Protein AF-A0A3N5HUT0-F1 (afdb_monomer)

Foldseek 3Di:
DDDDDDDDDDDDDDDDDDDDDDDDDDDDDPDPVPDDPCPQFPDKDFDDPVLLVLLVVQLPDPPHDPLCDPVNNVLSVVPNPDRIDRSVSSVVSQVSSCSRVVDGDDD

Secondary structure (DSSP, 8-state):
---------------------------------------TTT-EEPPPHHHHHHHHHHHH-SSPPSSS-HHHHHHHHHHHT-S-EEHHHHHHHHHHHHHHHSS----

Sequence (107 aa):
MAIIVNATSAISGLCAEETPPVLMQLAQLNQSPRKNPFLEGGQMVRPSPREREAVHQMLALKPRPKTLKEADMKFLQGLRDKASWFVLDQRMVHEIWAEVNGMEWRD

Solvent-accessible surface area (backbone atoms only — not comparable to full-atom values): 7414 Å² total; per-residue (Å²): 135,82,91,89,86,88,80,91,83,87,82,91,82,90,83,91,83,91,80,88,87,90,79,95,72,94,80,77,82,87,66,73,81,75,79,75,88,70,68,56,86,74,46,72,41,68,71,50,73,65,57,51,48,49,46,53,51,66,74,62,49,77,81,68,57,87,75,63,42,73,68,55,52,54,50,45,60,69,49,69,83,50,80,57,38,43,50,57,55,53,52,50,52,42,52,52,48,18,64,68,68,75,44,80,74,74,135

Mean predicted aligned error: 16.32 Å

Structure (mmCIF, N/CA/C/O backbone):
data_AF-A0A3N5HUT0-F1
#
_entry.id   AF-A0A3N5HUT0-F1
#
loop_
_atom_site.group_PDB
_atom_site.id
_atom_site.type_symbol
_atom_site.label_atom_id
_atom_site.label_alt_id
_atom_site.label_comp_id
_atom_site.label_asym_id
_atom_site.label_entity_id
_atom_site.label_seq_id
_atom_site.pdbx_PDB_ins_code
_atom_site.Cartn_x
_atom_site.Cartn_y
_atom_site.Cartn_z
_atom_site.occupancy
_atom_site.B_iso_or_equiv
_atom_site.auth_seq_id
_atom_site.auth_comp_id
_atom_site.auth_asym_id
_atom_site.auth_atom_id
_atom_site.pdbx_PDB_model_num
ATOM 1 N N . MET A 1 1 ? 93.859 6.017 18.816 1.00 34.03 1 MET A N 1
ATOM 2 C CA . MET A 1 1 ?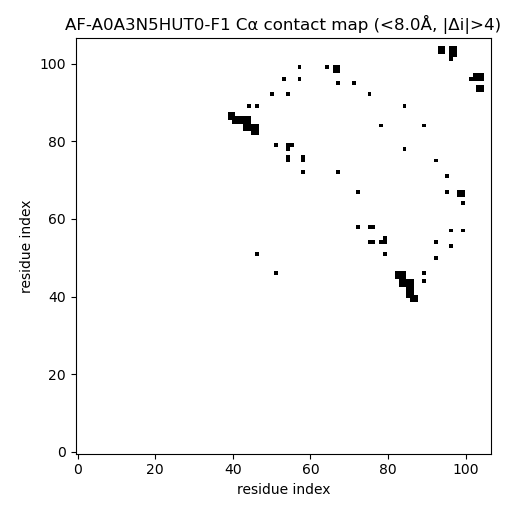 93.287 7.363 19.014 1.00 34.03 1 MET A CA 1
ATOM 3 C C . MET A 1 1 ? 91.890 7.218 19.597 1.00 34.03 1 MET A C 1
ATOM 5 O O . MET A 1 1 ? 91.152 6.385 19.102 1.00 34.03 1 MET A O 1
ATOM 9 N N . ALA A 1 2 ? 91.623 8.021 20.632 1.00 35.56 2 ALA A N 1
ATOM 10 C CA . ALA A 1 2 ? 90.348 8.521 21.166 1.00 35.56 2 ALA A CA 1
ATOM 11 C C . ALA A 1 2 ? 89.194 7.553 21.569 1.00 35.56 2 ALA A C 1
ATOM 13 O O . ALA A 1 2 ? 88.583 6.961 20.693 1.00 35.56 2 ALA A O 1
ATOM 14 N N . ILE A 1 3 ? 88.993 7.312 22.889 1.00 49.34 3 ILE A N 1
ATOM 15 C CA . ILE A 1 3 ? 87.901 7.760 23.835 1.00 49.34 3 ILE A CA 1
ATOM 16 C C . ILE A 1 3 ? 86.520 7.123 23.484 1.00 49.34 3 ILE A C 1
ATOM 18 O O . ILE A 1 3 ? 86.133 7.141 22.330 1.00 49.34 3 ILE A O 1
ATOM 22 N N . ILE A 1 4 ? 85.707 6.514 24.364 1.00 50.09 4 ILE A N 1
ATOM 23 C CA . ILE A 1 4 ? 85.050 7.052 25.572 1.00 50.09 4 ILE A CA 1
ATOM 24 C C . ILE A 1 4 ? 84.557 5.923 26.501 1.00 50.09 4 ILE A C 1
ATOM 26 O O . ILE A 1 4 ? 84.240 4.818 26.074 1.00 50.09 4 ILE A O 1
ATOM 30 N N . VAL A 1 5 ? 84.553 6.264 27.790 1.00 49.12 5 VAL A N 1
ATOM 31 C CA . VAL A 1 5 ? 84.312 5.483 29.010 1.00 49.12 5 VAL A CA 1
ATOM 32 C C . VAL A 1 5 ? 82.845 5.612 29.466 1.00 49.12 5 VAL A C 1
ATOM 34 O O . VAL A 1 5 ? 82.191 6.595 29.127 1.00 49.12 5 VAL A O 1
ATOM 37 N N . ASN A 1 6 ? 82.429 4.697 30.353 1.00 40.41 6 ASN A N 1
ATOM 38 C CA . ASN A 1 6 ? 81.294 4.744 31.301 1.00 40.41 6 ASN A CA 1
ATOM 39 C C . ASN A 1 6 ? 79.994 4.067 30.841 1.00 40.41 6 ASN A C 1
ATOM 41 O O . ASN A 1 6 ? 79.595 4.194 29.696 1.00 40.41 6 ASN A O 1
ATOM 45 N N . ALA A 1 7 ? 79.182 3.447 31.695 1.00 45.12 7 ALA A N 1
ATOM 46 C CA . ALA A 1 7 ? 79.334 2.792 32.996 1.00 45.12 7 ALA A CA 1
ATOM 47 C C . ALA A 1 7 ? 77.952 2.160 33.292 1.00 45.12 7 ALA A C 1
ATOM 49 O O . ALA A 1 7 ? 76.937 2.841 33.233 1.00 45.12 7 ALA A O 1
ATOM 50 N N . THR A 1 8 ? 77.943 0.856 33.548 1.00 42.94 8 THR A N 1
ATOM 51 C CA . THR A 1 8 ? 77.119 0.074 34.493 1.00 42.94 8 THR A CA 1
ATOM 52 C C . THR A 1 8 ? 75.713 0.554 34.922 1.00 42.94 8 THR A C 1
ATOM 54 O O . THR A 1 8 ? 75.581 1.529 35.656 1.00 42.94 8 THR A O 1
ATOM 57 N N . SER A 1 9 ? 74.685 -0.277 34.671 1.00 43.25 9 SER A N 1
ATOM 58 C CA . SER A 1 9 ? 73.863 -0.921 35.727 1.00 43.25 9 SER A CA 1
ATOM 59 C C . SER A 1 9 ? 73.017 -2.081 35.176 1.00 43.25 9 SER A C 1
ATOM 61 O O . SER A 1 9 ? 72.075 -1.885 34.415 1.00 43.25 9 SER A O 1
ATOM 63 N N . ALA A 1 10 ? 73.381 -3.296 35.597 1.00 47.41 10 ALA A N 1
ATOM 64 C CA . ALA A 1 10 ? 72.509 -4.467 35.710 1.00 47.41 10 ALA A CA 1
ATOM 65 C C . ALA A 1 10 ? 71.607 -4.281 36.954 1.00 47.41 10 ALA A C 1
ATOM 67 O O . ALA A 1 10 ? 72.012 -3.589 37.884 1.00 47.41 10 ALA A O 1
ATOM 68 N N . ILE A 1 11 ? 70.371 -4.784 37.025 1.00 44.72 11 ILE A N 1
ATOM 69 C CA . ILE A 1 11 ? 69.926 -6.097 37.559 1.00 44.72 11 ILE A CA 1
ATOM 70 C C . ILE A 1 11 ? 68.377 -5.986 37.520 1.00 44.72 11 ILE A C 1
ATOM 72 O O . ILE A 1 11 ? 67.845 -4.967 37.945 1.00 44.72 11 ILE A O 1
ATOM 76 N N . SER A 1 12 ? 67.639 -6.830 36.791 1.00 43.34 12 SER A N 1
ATOM 77 C CA . SER A 1 12 ? 67.126 -8.173 37.143 1.00 43.34 12 SER A CA 1
ATOM 78 C C . SER A 1 12 ? 66.023 -8.200 38.219 1.00 43.34 12 SER A C 1
ATOM 80 O O . SER A 1 12 ? 66.197 -7.663 39.307 1.00 43.34 12 SER A O 1
ATOM 82 N N . GLY A 1 13 ? 64.917 -8.893 37.921 1.00 39.16 13 GLY A N 1
ATOM 83 C CA . GLY A 1 13 ? 63.826 -9.203 38.857 1.00 39.16 13 GLY A CA 1
ATOM 84 C C . GLY A 1 13 ? 62.501 -9.495 38.133 1.00 39.16 13 GLY A C 1
ATOM 85 O O . GLY A 1 13 ? 61.715 -8.586 37.922 1.00 39.16 13 GLY A O 1
ATOM 86 N N . LEU A 1 14 ? 62.346 -10.677 37.522 1.00 40.06 14 LEU A N 1
ATOM 87 C CA . LEU A 1 14 ? 61.503 -11.784 38.018 1.00 40.06 14 LEU A CA 1
ATOM 88 C C . LEU A 1 14 ? 59.987 -11.491 38.041 1.00 40.06 14 LEU A C 1
ATOM 90 O O . LEU A 1 14 ? 59.504 -10.822 38.944 1.00 40.06 14 LEU A O 1
ATOM 94 N N . CYS A 1 15 ? 59.238 -12.096 37.114 1.00 37.81 15 CYS A N 1
ATOM 95 C CA . CYS A 1 15 ? 58.152 -13.033 37.441 1.00 37.81 15 CYS A CA 1
ATOM 96 C C . CYS A 1 15 ? 57.650 -13.718 36.164 1.00 37.81 15 CYS A C 1
ATOM 98 O O . CYS A 1 15 ? 57.231 -13.071 35.210 1.00 37.81 15 CYS A O 1
ATOM 100 N N . ALA A 1 16 ? 57.740 -15.044 36.170 1.00 45.94 16 ALA A N 1
ATOM 101 C CA . ALA A 1 16 ? 57.071 -15.927 35.238 1.00 45.94 16 ALA A CA 1
ATOM 102 C C . ALA A 1 16 ? 55.665 -16.198 35.779 1.00 45.94 16 ALA A C 1
ATOM 104 O O . ALA A 1 16 ? 55.564 -16.728 36.878 1.00 45.94 16 ALA A O 1
ATOM 105 N N . GLU A 1 17 ? 54.622 -15.859 35.024 1.00 37.50 17 GLU A N 1
ATOM 106 C CA . GLU A 1 17 ? 53.311 -16.516 35.088 1.00 37.50 17 GLU A CA 1
ATOM 107 C C . GLU A 1 17 ? 52.489 -16.065 33.868 1.00 37.50 17 GLU A C 1
ATOM 109 O O . GLU A 1 17 ? 51.862 -15.010 33.872 1.00 37.50 17 GLU A O 1
ATOM 114 N N . GLU A 1 18 ? 52.540 -16.825 32.774 1.00 43.72 18 GLU A N 1
ATOM 115 C CA . GLU A 1 18 ? 51.648 -16.626 31.628 1.00 43.72 18 GLU A CA 1
ATOM 116 C C . GLU A 1 18 ? 50.728 -17.842 31.520 1.00 43.72 18 GLU A C 1
ATOM 118 O O . GLU A 1 18 ? 51.110 -18.895 31.011 1.00 43.72 18 GLU A O 1
ATOM 123 N N . THR A 1 19 ? 49.510 -17.733 32.049 1.00 41.31 19 THR A N 1
ATOM 124 C CA . THR A 1 19 ? 48.350 -18.545 31.636 1.00 41.31 19 THR A CA 1
ATOM 125 C C . THR A 1 19 ? 47.038 -17.821 32.028 1.00 41.31 19 THR A C 1
ATOM 127 O O . THR A 1 19 ? 47.065 -16.934 32.876 1.00 41.31 19 THR A O 1
ATOM 130 N N . PRO A 1 20 ? 45.908 -18.089 31.339 1.00 60.12 20 PRO A N 1
ATOM 131 C CA . PRO A 1 20 ? 44.950 -17.111 30.793 1.00 60.12 20 PRO A CA 1
ATOM 132 C C . PRO A 1 20 ? 43.690 -17.049 31.700 1.00 60.12 20 PRO A C 1
ATOM 134 O O . PRO A 1 20 ? 43.645 -17.840 32.643 1.00 60.12 20 PRO A O 1
ATOM 137 N N . PRO A 1 21 ? 42.623 -16.231 31.477 1.00 47.84 21 PRO A N 1
ATOM 138 C CA . PRO A 1 21 ? 41.884 -16.066 30.212 1.00 47.84 21 PRO A CA 1
ATOM 139 C C . PRO A 1 21 ? 41.219 -14.676 30.040 1.00 47.84 21 PRO A C 1
ATOM 141 O O . PRO A 1 21 ? 41.461 -13.757 30.807 1.00 47.84 21 PRO A O 1
ATOM 144 N N . VAL A 1 22 ? 40.302 -14.571 29.070 1.00 44.06 22 VAL A N 1
ATOM 145 C CA . VAL A 1 22 ? 39.267 -13.521 28.922 1.00 44.06 22 VAL A CA 1
ATOM 146 C C . VAL A 1 22 ? 39.627 -12.357 27.992 1.00 44.06 22 VAL A C 1
ATOM 148 O O . VAL A 1 22 ? 40.180 -11.347 28.402 1.00 44.06 22 VAL A O 1
ATOM 151 N N . LEU A 1 23 ? 39.173 -12.467 26.737 1.00 40.59 23 LEU A N 1
ATOM 152 C CA . LEU A 1 23 ? 38.175 -11.540 26.177 1.00 40.59 23 LEU A CA 1
ATOM 153 C C . LEU A 1 23 ? 37.683 -12.057 24.815 1.00 40.59 23 LEU A C 1
ATOM 155 O O . LEU A 1 23 ? 38.193 -11.717 23.752 1.00 40.59 23 LEU A O 1
ATOM 159 N N . MET A 1 24 ? 36.637 -12.886 24.849 1.00 50.62 24 MET A N 1
ATOM 160 C CA . MET A 1 24 ? 35.658 -12.879 23.764 1.00 50.62 24 MET A CA 1
ATOM 161 C C . MET A 1 24 ? 34.986 -11.505 23.784 1.00 50.62 24 MET A C 1
ATOM 163 O O . MET A 1 24 ? 34.236 -11.234 24.714 1.00 50.62 24 MET A O 1
ATOM 167 N N . GLN A 1 25 ? 35.255 -10.657 22.794 1.00 46.06 25 GLN A N 1
ATOM 168 C CA . GLN A 1 25 ? 34.422 -9.511 22.402 1.00 46.06 25 GLN A CA 1
ATOM 169 C C . GLN A 1 25 ? 34.918 -9.043 21.023 1.00 46.06 25 GLN A C 1
ATOM 171 O O . GLN A 1 25 ? 36.007 -8.510 20.873 1.00 46.06 25 GLN A O 1
ATOM 176 N N . LEU A 1 26 ? 34.257 -9.477 19.949 1.00 52.56 26 LEU A N 1
ATOM 177 C CA . LEU A 1 26 ? 33.204 -8.694 19.295 1.00 52.56 26 LEU A CA 1
ATOM 178 C C . LEU A 1 26 ? 33.708 -7.343 18.755 1.00 52.56 26 LEU A C 1
ATOM 180 O O . LEU A 1 26 ? 33.269 -6.296 19.211 1.00 52.56 26 LEU A O 1
ATOM 184 N N . ALA A 1 27 ? 34.580 -7.357 17.747 1.00 53.41 27 ALA A N 1
ATOM 185 C CA . ALA A 1 27 ? 34.755 -6.203 16.865 1.00 53.41 27 ALA A CA 1
ATOM 186 C C . ALA A 1 27 ? 35.493 -6.589 15.576 1.00 53.41 27 ALA A C 1
ATOM 188 O O . ALA A 1 27 ? 36.701 -6.432 15.483 1.00 53.41 27 ALA A O 1
ATOM 189 N N . GLN A 1 28 ? 34.766 -7.067 14.567 1.00 43.62 28 GLN A N 1
ATOM 190 C CA . GLN A 1 28 ? 34.952 -6.592 13.187 1.00 43.62 28 GLN A CA 1
ATOM 191 C C . GLN A 1 28 ? 33.805 -7.096 12.314 1.00 43.62 28 GLN A C 1
ATOM 193 O O . GLN A 1 28 ? 33.901 -8.032 11.526 1.00 43.62 28 GLN A O 1
ATOM 198 N N . LEU A 1 29 ? 32.656 -6.472 12.569 1.00 47.59 29 LEU A N 1
ATOM 199 C CA . LEU A 1 29 ? 31.827 -5.820 11.563 1.00 47.59 29 LEU A CA 1
ATOM 200 C C . LEU A 1 29 ? 32.252 -6.132 10.111 1.00 47.59 29 LEU A C 1
ATOM 202 O O . LEU A 1 29 ? 32.929 -5.344 9.455 1.00 47.59 29 LEU A O 1
ATOM 206 N N . ASN A 1 30 ? 31.798 -7.272 9.589 1.00 48.31 30 ASN A N 1
ATOM 207 C CA . ASN A 1 30 ? 31.692 -7.525 8.152 1.00 48.31 30 ASN A CA 1
ATOM 208 C C . ASN A 1 30 ? 30.575 -6.634 7.573 1.00 48.31 30 ASN A C 1
ATOM 210 O O . ASN A 1 30 ? 29.571 -7.109 7.053 1.00 48.31 30 ASN A O 1
ATOM 214 N N . GLN A 1 31 ? 30.718 -5.317 7.704 1.00 52.59 31 GLN A N 1
ATOM 215 C CA . GLN A 1 31 ? 29.949 -4.364 6.922 1.00 52.59 31 GLN A CA 1
ATOM 216 C C . GLN A 1 31 ? 30.847 -3.878 5.801 1.00 52.59 31 GLN A C 1
ATOM 218 O O . GLN A 1 31 ? 31.425 -2.797 5.843 1.00 52.59 31 GLN A O 1
ATOM 223 N N . SER A 1 32 ? 30.926 -4.693 4.749 1.00 50.50 32 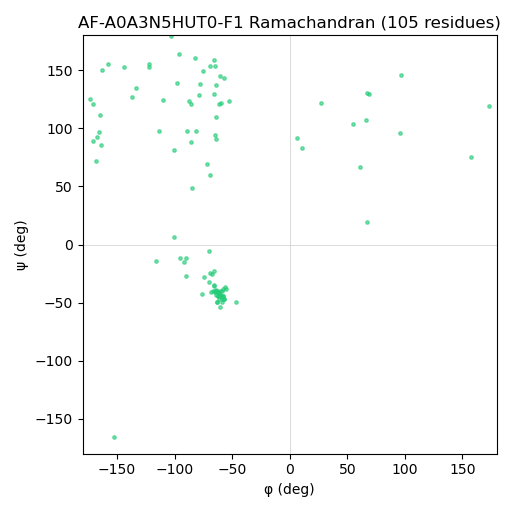SER A N 1
ATOM 224 C CA . SER A 1 32 ? 31.050 -4.098 3.427 1.00 50.50 32 SER A CA 1
ATOM 225 C C . SER A 1 32 ? 29.905 -3.085 3.302 1.00 50.50 32 SER A C 1
ATOM 227 O O . SER A 1 32 ? 28.748 -3.504 3.447 1.00 50.50 32 SER A O 1
ATOM 229 N N . PRO A 1 33 ? 30.153 -1.795 3.025 1.00 46.94 33 PRO A N 1
ATOM 230 C CA . PRO A 1 33 ? 29.101 -0.940 2.521 1.00 46.94 33 PRO A CA 1
ATOM 231 C C . PRO A 1 33 ? 28.767 -1.531 1.154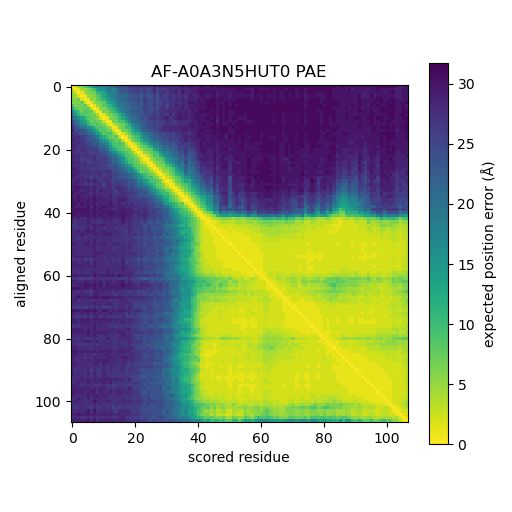 1.00 46.94 33 PRO A C 1
ATOM 233 O O . PRO A 1 33 ? 29.460 -1.282 0.165 1.00 46.94 33 PRO A O 1
ATOM 236 N N . ARG A 1 34 ? 27.755 -2.404 1.087 1.00 55.41 34 ARG A N 1
ATOM 237 C CA . ARG A 1 34 ? 27.133 -2.737 -0.189 1.00 55.41 34 ARG A CA 1
ATOM 238 C C . ARG A 1 34 ? 26.505 -1.439 -0.661 1.00 55.41 34 ARG A C 1
ATOM 240 O O . ARG A 1 34 ? 25.415 -1.081 -0.247 1.00 55.41 34 ARG A O 1
ATOM 247 N N . LYS A 1 35 ? 27.300 -0.692 -1.424 1.00 45.66 35 LYS A N 1
ATOM 248 C CA . LYS A 1 35 ? 26.922 0.145 -2.553 1.00 45.66 35 LYS A CA 1
ATOM 249 C C . LYS A 1 35 ? 25.396 0.206 -2.694 1.00 45.66 35 LYS A C 1
ATOM 251 O O . LYS A 1 35 ? 24.817 -0.650 -3.351 1.00 45.66 35 LYS A O 1
ATOM 256 N N . ASN A 1 36 ? 24.768 1.194 -2.061 1.00 53.88 36 ASN A N 1
ATOM 257 C CA . ASN A 1 36 ? 23.407 1.596 -2.386 1.00 53.88 36 ASN A CA 1
ATOM 258 C C . ASN A 1 36 ? 23.511 2.670 -3.476 1.00 53.88 36 ASN A C 1
ATOM 260 O O . ASN A 1 36 ? 23.740 3.831 -3.143 1.00 53.88 36 ASN A O 1
ATOM 264 N N . PRO A 1 37 ? 23.348 2.351 -4.772 1.00 52.09 37 PRO A N 1
ATOM 265 C CA . PRO A 1 37 ? 22.991 3.349 -5.766 1.00 52.09 37 PRO A CA 1
ATOM 266 C C . PRO A 1 37 ? 21.462 3.517 -5.768 1.00 52.09 37 PRO A C 1
ATOM 268 O O . PRO A 1 37 ? 20.828 3.433 -6.814 1.00 52.09 37 PRO A O 1
ATOM 271 N N . PHE A 1 38 ? 20.836 3.680 -4.600 1.00 54.91 38 PHE A N 1
ATOM 272 C CA . PHE A 1 38 ? 19.393 3.883 -4.519 1.00 54.91 38 PHE A CA 1
ATOM 273 C C . PHE A 1 38 ? 19.091 5.369 -4.693 1.00 54.91 38 PHE A C 1
ATOM 275 O O . PHE A 1 38 ? 18.982 6.140 -3.744 1.00 54.91 38 PHE A O 1
ATOM 282 N N . LEU A 1 39 ? 18.930 5.771 -5.952 1.00 54.72 39 LEU A N 1
ATOM 283 C CA . LEU A 1 39 ? 18.069 6.896 -6.309 1.00 54.72 39 LEU A CA 1
ATOM 284 C C . LEU A 1 39 ? 16.613 6.423 -6.125 1.00 54.72 39 LEU A C 1
ATOM 286 O O . LEU A 1 39 ? 15.893 6.161 -7.085 1.00 54.72 39 LEU A O 1
ATOM 290 N N . GLU A 1 40 ? 16.214 6.215 -4.868 1.00 56.94 40 GLU A N 1
ATOM 291 C CA . GLU A 1 40 ? 15.059 5.393 -4.458 1.00 56.94 40 GLU A CA 1
ATOM 292 C C . GLU A 1 40 ? 13.686 5.995 -4.812 1.00 56.94 40 GLU A C 1
ATOM 294 O O . GLU A 1 40 ? 12.670 5.334 -4.657 1.00 56.94 40 GLU A O 1
ATOM 299 N N . GLY A 1 41 ? 13.626 7.224 -5.333 1.00 55.31 41 GLY A N 1
ATOM 300 C CA . GLY A 1 41 ? 12.361 7.898 -5.659 1.00 55.31 41 GLY A CA 1
ATOM 301 C C . GLY A 1 41 ? 11.845 7.705 -7.090 1.00 55.31 41 GLY A C 1
ATOM 302 O O . GLY A 1 41 ? 10.694 8.031 -7.358 1.00 55.31 41 GLY A O 1
ATOM 303 N N . GLY A 1 42 ? 12.674 7.216 -8.021 1.00 71.25 42 GLY A N 1
ATOM 304 C CA . GLY A 1 42 ? 12.333 7.191 -9.454 1.00 71.25 42 GLY A CA 1
ATOM 305 C C . GLY A 1 42 ? 12.203 5.804 -10.079 1.00 71.25 42 GLY A C 1
ATOM 306 O O . GLY A 1 42 ? 11.693 5.679 -11.192 1.00 71.25 42 GLY A O 1
ATOM 307 N N . GLN A 1 43 ? 12.672 4.756 -9.400 1.00 88.12 43 GLN A N 1
ATOM 308 C CA . GLN A 1 43 ? 12.667 3.412 -9.964 1.00 88.12 43 GLN A CA 1
ATOM 309 C C . GLN A 1 43 ? 11.271 2.790 -9.866 1.00 88.12 43 GLN A C 1
ATOM 311 O O . GLN A 1 43 ? 10.667 2.751 -8.793 1.00 88.12 43 GLN A O 1
ATOM 316 N N . MET A 1 44 ? 10.780 2.289 -11.000 1.00 92.88 44 MET A N 1
ATOM 317 C CA . MET A 1 44 ? 9.544 1.523 -11.075 1.00 92.88 44 MET A CA 1
ATOM 318 C C . MET A 1 44 ? 9.834 0.024 -11.090 1.00 92.88 44 MET A C 1
ATOM 320 O O . MET A 1 44 ? 10.734 -0.443 -11.787 1.00 92.88 44 MET A O 1
ATOM 324 N N . VAL A 1 45 ? 9.024 -0.726 -10.357 1.00 92.19 45 VAL A N 1
ATOM 325 C CA . VAL A 1 45 ? 9.051 -2.183 -10.260 1.00 92.19 45 VAL A CA 1
ATOM 326 C C . VAL A 1 45 ? 7.698 -2.752 -10.659 1.00 92.19 45 VAL A C 1
ATOM 328 O O . VAL A 1 45 ? 6.659 -2.099 -10.540 1.00 92.19 45 VAL A O 1
ATOM 331 N N . ARG A 1 46 ? 7.693 -3.985 -11.159 1.00 95.44 46 ARG A N 1
ATOM 332 C CA . ARG A 1 46 ? 6.452 -4.717 -11.405 1.00 95.44 46 ARG A CA 1
ATOM 333 C C . ARG A 1 46 ? 6.070 -5.459 -10.121 1.00 95.44 46 ARG A C 1
ATOM 335 O O . ARG A 1 46 ? 6.876 -6.278 -9.686 1.00 95.44 46 ARG A O 1
ATOM 342 N N . PRO A 1 47 ? 4.866 -5.244 -9.563 1.00 94.50 47 PRO A N 1
ATOM 343 C CA . PRO A 1 47 ? 4.434 -5.985 -8.390 1.00 94.50 47 PRO A CA 1
ATOM 344 C C . PRO A 1 47 ? 4.305 -7.473 -8.704 1.00 94.50 47 PRO A C 1
ATOM 346 O O . PRO A 1 47 ? 3.777 -7.877 -9.751 1.00 94.50 47 PRO A O 1
ATOM 349 N N . SER A 1 48 ? 4.779 -8.282 -7.771 1.00 94.94 48 SER A N 1
ATOM 350 C CA . SER A 1 48 ? 4.613 -9.725 -7.759 1.00 94.94 48 SER A CA 1
ATOM 351 C C . SER A 1 48 ? 3.135 -10.111 -7.583 1.00 94.94 48 SER A C 1
ATOM 353 O O . SER A 1 48 ? 2.324 -9.327 -7.074 1.00 94.94 48 SER A O 1
ATOM 355 N N . PRO A 1 49 ? 2.748 -11.339 -7.976 1.00 94.94 49 PRO A N 1
ATOM 356 C CA . PRO A 1 49 ? 1.399 -11.841 -7.725 1.00 94.94 49 PRO A CA 1
ATOM 357 C C . PRO A 1 49 ? 1.012 -11.788 -6.242 1.00 94.94 49 PRO A C 1
ATOM 359 O O . PRO A 1 49 ? -0.116 -11.424 -5.921 1.00 94.94 49 PRO A O 1
ATOM 362 N N . ARG A 1 50 ? 1.964 -12.076 -5.347 1.00 94.25 50 ARG A N 1
ATOM 363 C CA . ARG A 1 50 ? 1.749 -12.080 -3.899 1.00 94.25 50 ARG A CA 1
ATOM 364 C C . ARG A 1 50 ? 1.494 -10.685 -3.343 1.00 94.25 50 ARG A C 1
ATOM 366 O O . ARG A 1 50 ? 0.612 -10.512 -2.513 1.00 94.25 50 ARG A O 1
ATOM 373 N N . GLU A 1 51 ? 2.222 -9.680 -3.815 1.00 95.44 51 GLU A N 1
ATOM 374 C CA . GLU A 1 51 ? 1.986 -8.290 -3.411 1.00 95.44 51 GLU A CA 1
ATOM 375 C C . GLU A 1 51 ? 0.620 -7.794 -3.877 1.00 95.44 51 GLU A C 1
ATOM 377 O O . GLU A 1 51 ? -0.089 -7.123 -3.130 1.00 95.44 51 GLU A O 1
ATOM 382 N N . ARG A 1 52 ? 0.206 -8.165 -5.094 1.00 95.56 52 ARG A N 1
ATOM 383 C CA . ARG A 1 52 ? -1.148 -7.856 -5.569 1.00 95.56 52 ARG A CA 1
ATOM 384 C C . ARG A 1 52 ? -2.203 -8.502 -4.692 1.00 95.56 52 ARG A C 1
ATOM 386 O O . ARG A 1 52 ? -3.160 -7.842 -4.296 1.00 95.56 52 ARG A O 1
ATOM 393 N N . GLU A 1 53 ? -2.021 -9.776 -4.377 1.00 95.25 53 GLU A N 1
ATOM 394 C CA . GLU A 1 53 ? -2.926 -10.491 -3.493 1.00 95.25 53 GLU A CA 1
ATOM 395 C C . GLU A 1 53 ? -2.983 -9.840 -2.107 1.00 95.25 53 GLU A C 1
ATOM 397 O O . GLU A 1 53 ? -4.074 -9.597 -1.601 1.00 95.25 53 GLU A O 1
ATOM 402 N N . ALA A 1 54 ? -1.838 -9.458 -1.539 1.00 95.31 54 ALA A N 1
ATOM 403 C CA . ALA A 1 54 ? -1.755 -8.754 -0.266 1.00 95.31 54 ALA A CA 1
ATOM 404 C C . ALA A 1 54 ? -2.564 -7.448 -0.276 1.00 95.31 54 ALA A C 1
ATOM 406 O O . ALA A 1 54 ? -3.367 -7.209 0.628 1.00 95.31 54 ALA A O 1
ATOM 407 N N . VAL A 1 55 ? -2.427 -6.633 -1.328 1.00 96.25 55 VAL A N 1
ATOM 408 C CA . VAL A 1 55 ? -3.235 -5.417 -1.518 1.00 96.25 55 VAL A CA 1
ATOM 409 C C . VAL A 1 55 ? -4.728 -5.759 -1.559 1.00 96.25 55 VAL A C 1
ATOM 411 O O . VAL A 1 55 ? -5.524 -5.126 -0.865 1.00 96.25 55 VAL A O 1
ATOM 414 N N . HIS A 1 56 ? -5.129 -6.779 -2.322 1.00 95.75 56 HIS A N 1
ATOM 415 C CA . HIS A 1 56 ? -6.530 -7.205 -2.386 1.00 95.75 56 HIS A CA 1
ATOM 416 C C . HIS A 1 56 ? -7.064 -7.687 -1.034 1.00 95.75 56 HIS A C 1
ATOM 418 O O . HIS A 1 56 ? -8.173 -7.304 -0.658 1.00 95.75 56 HIS A O 1
ATOM 424 N N . GLN A 1 57 ? -6.288 -8.488 -0.304 1.00 94.88 57 GLN A N 1
ATOM 425 C CA . GLN A 1 57 ? -6.665 -9.004 1.007 1.00 94.88 57 GLN A CA 1
ATOM 426 C C . GLN A 1 57 ? -6.836 -7.861 2.008 1.00 94.88 57 GLN A C 1
ATOM 428 O O . GLN A 1 57 ? -7.898 -7.759 2.617 1.00 94.88 57 GLN A O 1
ATOM 433 N N . MET A 1 58 ? -5.863 -6.947 2.109 1.00 95.19 58 MET A N 1
ATOM 434 C CA . MET A 1 58 ? -5.942 -5.789 3.009 1.00 95.19 58 MET A CA 1
ATOM 435 C C . MET A 1 58 ? -7.159 -4.904 2.711 1.00 95.19 58 MET A C 1
ATOM 437 O O . MET A 1 58 ? -7.848 -4.474 3.635 1.00 95.19 58 MET A O 1
ATOM 441 N N . LEU A 1 59 ? -7.482 -4.688 1.430 1.00 95.00 59 LEU A N 1
ATOM 442 C CA . LEU A 1 59 ? -8.675 -3.940 1.019 1.00 95.00 59 LEU A CA 1
ATOM 443 C C . LEU A 1 59 ? -9.995 -4.672 1.321 1.00 95.00 59 LEU A C 1
ATOM 445 O O . LEU A 1 59 ? -11.040 -4.025 1.429 1.00 95.00 59 LEU A O 1
ATOM 449 N N . ALA A 1 60 ? -9.967 -6.001 1.431 1.00 95.00 60 ALA A N 1
ATOM 450 C CA . ALA A 1 60 ? -11.136 -6.837 1.689 1.00 95.00 60 ALA A CA 1
ATOM 451 C C . ALA A 1 60 ? -11.415 -7.076 3.185 1.00 95.00 60 ALA A C 1
ATOM 453 O O . ALA A 1 60 ? -12.501 -7.560 3.516 1.00 95.00 60 ALA A O 1
ATOM 454 N N . LEU A 1 61 ? -10.485 -6.733 4.089 1.00 93.06 61 LEU A N 1
ATOM 455 C CA . LEU A 1 61 ? -10.624 -6.981 5.528 1.00 93.06 61 LEU A CA 1
ATOM 456 C C . LEU A 1 61 ? -11.860 -6.287 6.126 1.00 93.06 61 LEU A C 1
ATOM 458 O O . LEU A 1 61 ? -12.005 -5.061 6.084 1.00 93.06 61 LEU A O 1
ATOM 462 N N . LYS A 1 62 ? -12.746 -7.092 6.727 1.00 88.25 62 LYS A N 1
ATOM 463 C CA . LYS A 1 62 ? -13.951 -6.653 7.444 1.00 88.25 62 LYS A CA 1
ATOM 464 C C . LYS A 1 62 ? -14.103 -7.445 8.761 1.00 88.25 62 LYS A C 1
ATOM 466 O O . LYS A 1 62 ? -14.133 -8.669 8.696 1.00 88.25 62 LYS A O 1
ATOM 471 N N . PRO A 1 63 ? -14.257 -6.788 9.929 1.00 87.94 63 PRO A N 1
ATOM 472 C CA . PRO A 1 63 ? -14.175 -5.344 10.122 1.00 87.94 63 PRO A CA 1
ATOM 473 C C . PRO A 1 63 ? -12.761 -4.832 9.834 1.00 87.9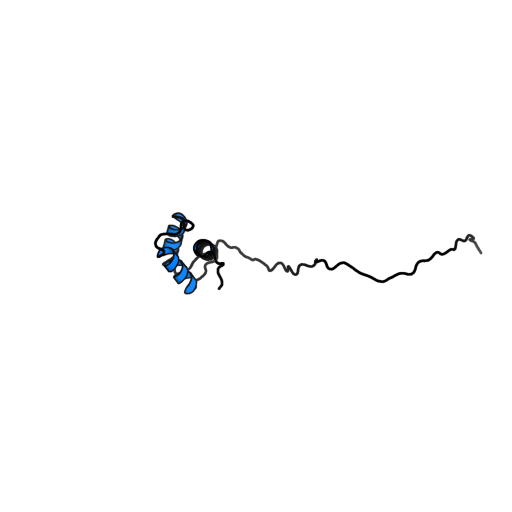4 63 PRO A C 1
ATOM 475 O O . PRO A 1 63 ? -11.776 -5.558 9.933 1.00 87.94 63 PRO A O 1
ATOM 478 N N . ARG A 1 64 ? -12.677 -3.564 9.449 1.00 89.81 64 ARG A N 1
ATOM 479 C CA . ARG A 1 64 ? -11.412 -2.931 9.098 1.00 89.81 64 ARG A CA 1
ATOM 480 C C . ARG A 1 64 ? -10.488 -2.837 10.329 1.00 89.81 64 ARG A C 1
ATOM 482 O O . ARG A 1 64 ? -10.935 -2.307 11.351 1.00 89.81 64 ARG A O 1
ATOM 489 N N . PRO A 1 65 ? -9.216 -3.273 10.241 1.00 92.00 65 PRO A N 1
ATOM 490 C CA . PRO A 1 65 ? -8.250 -3.114 11.326 1.00 92.00 65 PRO A CA 1
ATOM 491 C C . PRO A 1 65 ? -8.008 -1.640 11.664 1.00 92.00 65 PRO A C 1
ATOM 493 O O . PRO A 1 65 ? -7.967 -0.792 10.774 1.00 92.00 65 PRO A O 1
ATOM 496 N N . LYS A 1 66 ? -7.792 -1.328 12.948 1.00 91.44 66 LYS A N 1
ATOM 497 C CA . LYS A 1 66 ? -7.496 0.046 13.402 1.00 91.44 66 LYS A CA 1
ATOM 498 C C . LYS A 1 66 ? -6.132 0.557 12.925 1.00 91.44 66 LYS A C 1
ATOM 500 O O . LYS A 1 66 ? -5.948 1.765 12.833 1.00 91.44 66 LYS A O 1
ATOM 505 N N . THR A 1 67 ? -5.198 -0.354 12.651 1.00 91.69 67 THR A N 1
ATOM 506 C CA . THR A 1 67 ? -3.864 -0.044 12.118 1.00 91.69 67 THR A CA 1
ATOM 507 C C . THR A 1 67 ? -3.934 0.438 10.673 1.00 91.69 67 THR A C 1
ATOM 509 O O . THR A 1 67 ? -3.189 1.331 10.298 1.00 91.69 67 THR A O 1
ATOM 512 N N . LEU A 1 68 ? -4.897 -0.063 9.894 1.00 93.50 68 LEU A N 1
ATOM 513 C CA . LEU A 1 68 ? -5.087 0.313 8.499 1.00 93.50 68 LEU A CA 1
ATOM 514 C C . LEU A 1 68 ? -5.865 1.634 8.397 1.00 93.50 68 LEU A C 1
ATOM 516 O O . LEU A 1 68 ? -7.101 1.629 8.454 1.00 93.50 68 LEU A O 1
ATOM 520 N N . LYS A 1 69 ? -5.178 2.772 8.225 1.00 93.88 69 LYS A N 1
ATOM 521 C CA . LYS A 1 69 ? -5.764 4.133 8.221 1.00 93.88 69 LYS A CA 1
ATOM 522 C C . LYS A 1 69 ? -6.360 4.513 6.874 1.00 93.88 69 LYS A C 1
ATOM 524 O O . LYS A 1 69 ? -6.121 3.874 5.851 1.00 93.88 69 LYS A O 1
ATOM 529 N N . GLU A 1 70 ? -7.247 5.514 6.852 1.00 93.94 70 GLU A N 1
ATOM 530 C CA . GLU A 1 70 ? -7.981 5.888 5.627 1.00 93.94 70 GLU A CA 1
ATOM 531 C C . GLU A 1 70 ? -7.041 6.253 4.476 1.00 93.94 70 GLU A C 1
ATOM 533 O O . GLU A 1 70 ? -7.289 5.847 3.342 1.00 93.94 70 GLU A O 1
ATOM 538 N N . ALA A 1 71 ? -5.941 6.940 4.792 1.00 94.31 71 ALA A N 1
ATOM 539 C CA . ALA A 1 71 ? -4.873 7.234 3.847 1.00 94.31 71 ALA A CA 1
ATOM 540 C C . ALA A 1 71 ? -4.287 5.953 3.231 1.00 94.31 71 ALA A C 1
ATOM 542 O O . ALA A 1 71 ? -4.216 5.858 2.010 1.00 94.31 71 ALA A O 1
ATOM 543 N N . ASP A 1 72 ? -3.983 4.948 4.052 1.00 94.75 72 ASP A N 1
ATOM 544 C CA . ASP A 1 72 ? -3.432 3.664 3.604 1.00 94.75 72 ASP A CA 1
ATOM 545 C C . ASP A 1 72 ? -4.415 2.934 2.685 1.00 94.75 72 ASP A C 1
ATOM 547 O O . ASP A 1 72 ? -4.033 2.419 1.642 1.00 94.75 72 ASP A O 1
ATOM 551 N N . MET A 1 73 ? -5.714 2.958 2.998 1.00 94.81 73 MET A N 1
ATOM 552 C CA . MET A 1 73 ? -6.732 2.382 2.108 1.00 94.81 73 MET A CA 1
ATOM 553 C C . MET A 1 73 ? -6.786 3.090 0.757 1.00 94.81 73 MET A C 1
ATOM 555 O O . MET A 1 73 ? -6.863 2.421 -0.270 1.00 94.81 73 MET A O 1
ATOM 559 N N . LYS A 1 74 ? -6.744 4.428 0.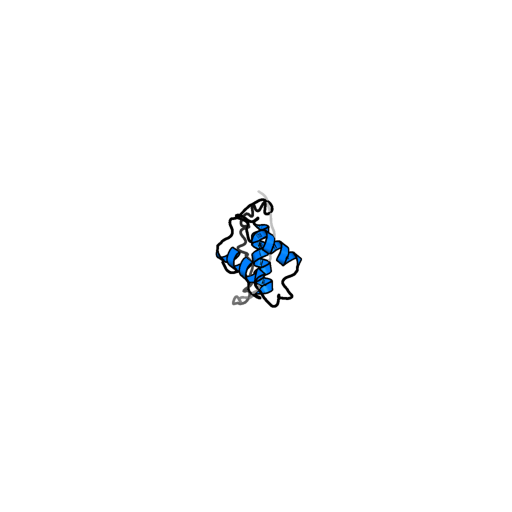739 1.00 95.69 74 LYS A N 1
ATOM 560 C CA . LYS A 1 74 ? -6.715 5.201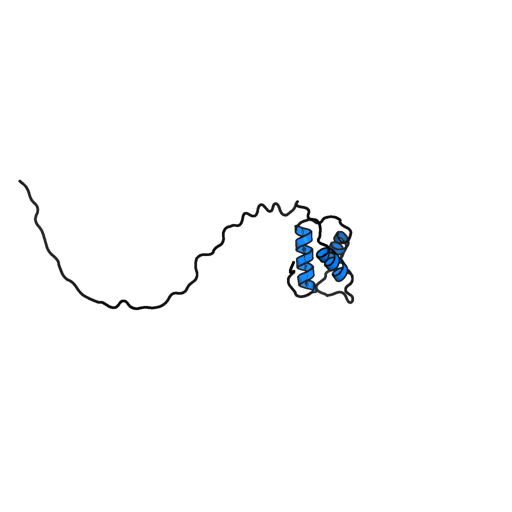 -0.514 1.00 95.69 74 LYS A CA 1
ATOM 561 C C . LYS A 1 74 ? -5.445 4.909 -1.308 1.00 95.69 74 LYS A C 1
ATOM 563 O O . LYS A 1 74 ? -5.511 4.746 -2.524 1.00 95.69 74 LYS A O 1
ATOM 568 N N . PHE A 1 75 ? -4.313 4.789 -0.622 1.00 95.50 75 PHE A N 1
ATOM 569 C CA . PHE A 1 75 ? -3.043 4.399 -1.217 1.00 95.50 75 PHE A CA 1
ATOM 570 C C . PHE A 1 75 ? -3.122 3.005 -1.859 1.00 95.50 75 PHE A C 1
ATOM 572 O O . PHE A 1 75 ? -2.884 2.869 -3.058 1.00 95.50 75 PHE A O 1
ATOM 579 N N . LEU A 1 76 ? -3.558 1.991 -1.106 1.00 96.31 76 LEU A N 1
ATOM 580 C CA . LEU A 1 76 ? -3.714 0.614 -1.582 1.00 96.31 76 LEU A CA 1
ATOM 581 C C . LEU A 1 76 ? -4.720 0.508 -2.740 1.00 96.31 76 LEU A C 1
ATOM 583 O O . LEU A 1 76 ? -4.471 -0.203 -3.713 1.00 96.31 76 LEU A O 1
ATOM 587 N N . GLN A 1 77 ? -5.832 1.251 -2.686 1.00 96.12 77 GLN A N 1
ATOM 588 C CA . GLN A 1 77 ? -6.781 1.352 -3.802 1.00 96.12 77 GLN A CA 1
ATOM 589 C C . GLN A 1 77 ? -6.117 1.924 -5.055 1.00 96.12 77 GLN A C 1
ATOM 591 O O . GLN A 1 77 ? -6.312 1.390 -6.143 1.00 96.12 77 GLN A O 1
ATOM 596 N N . GLY A 1 78 ? -5.296 2.965 -4.902 1.00 95.19 78 GLY A N 1
ATOM 597 C CA . GLY A 1 78 ? -4.535 3.552 -6.001 1.00 95.19 78 GLY A CA 1
ATOM 598 C C . GLY A 1 78 ? -3.476 2.618 -6.594 1.00 95.19 78 GLY A C 1
ATOM 599 O O . GLY A 1 78 ? -3.087 2.813 -7.744 1.00 95.19 78 GLY A O 1
ATOM 600 N N . LEU A 1 79 ? -3.006 1.613 -5.848 1.00 95.12 79 LEU A N 1
ATOM 601 C CA . LEU A 1 79 ? -2.036 0.622 -6.325 1.00 95.12 79 LEU A CA 1
ATOM 602 C C . LEU A 1 79 ? -2.662 -0.614 -6.972 1.00 95.12 79 LEU A C 1
ATOM 604 O O . LEU A 1 79 ? -2.015 -1.233 -7.822 1.00 95.12 79 LEU A O 1
ATOM 608 N N . ARG A 1 80 ? -3.892 -0.964 -6.582 1.00 93.38 80 ARG A N 1
ATOM 609 C CA . ARG A 1 80 ? -4.595 -2.199 -6.960 1.00 93.38 80 ARG A CA 1
ATOM 610 C C . ARG A 1 80 ? -4.517 -2.509 -8.457 1.00 93.38 80 ARG A C 1
ATOM 612 O O . ARG A 1 80 ? -4.152 -3.619 -8.832 1.00 93.38 80 ARG A O 1
ATOM 619 N N . ASP A 1 81 ? -4.829 -1.524 -9.293 1.00 90.44 81 ASP A N 1
ATOM 620 C CA . ASP A 1 81 ? -4.957 -1.712 -10.743 1.00 90.44 81 ASP A CA 1
ATOM 621 C C . ASP A 1 81 ? -3.714 -1.242 -11.521 1.00 90.44 81 ASP A C 1
ATOM 623 O O . ASP A 1 81 ? -3.694 -1.240 -12.753 1.00 90.44 81 ASP A O 1
ATOM 627 N N . LYS A 1 82 ? -2.640 -0.854 -10.819 1.00 94.06 82 LYS A N 1
ATOM 628 C CA . LYS A 1 82 ? -1.402 -0.409 -11.464 1.00 94.06 82 LYS A CA 1
ATOM 629 C C . LYS A 1 82 ? -0.576 -1.590 -11.981 1.00 94.06 82 LYS A C 1
ATOM 631 O O . LYS A 1 82 ? -0.388 -2.623 -11.328 1.00 94.06 82 LYS A O 1
ATOM 636 N N . ALA A 1 83 ? -0.026 -1.410 -13.180 1.00 93.56 83 ALA A N 1
ATOM 637 C CA . ALA A 1 83 ? 0.882 -2.374 -13.798 1.00 93.56 83 ALA A CA 1
ATOM 638 C C . ALA A 1 83 ? 2.286 -2.361 -13.167 1.00 93.56 83 ALA A C 1
ATOM 640 O O . ALA A 1 83 ? 2.958 -3.392 -13.172 1.00 93.56 83 ALA A O 1
ATOM 641 N N . SER A 1 84 ? 2.699 -1.216 -12.620 1.00 94.62 84 SER A N 1
ATOM 642 C CA . SER A 1 84 ? 3.985 -0.984 -11.963 1.00 94.62 84 SER A CA 1
ATOM 643 C C . SER A 1 84 ? 3.827 -0.031 -10.781 1.00 94.62 84 SER A C 1
ATOM 645 O O . SER A 1 84 ? 2.920 0.806 -10.757 1.00 94.62 84 SER A O 1
ATOM 647 N N . TRP A 1 85 ? 4.721 -0.163 -9.810 1.00 94.56 85 TRP A N 1
ATOM 648 C CA . TRP A 1 85 ? 4.780 0.624 -8.582 1.00 94.56 85 TRP A CA 1
ATOM 649 C C . TRP A 1 85 ? 6.136 1.309 -8.481 1.00 94.56 85 TRP A C 1
ATOM 651 O O . TRP A 1 85 ? 7.108 0.824 -9.061 1.00 94.56 85 TRP A O 1
ATOM 661 N N . PHE A 1 86 ? 6.233 2.413 -7.748 1.00 93.31 86 PHE A N 1
ATOM 662 C CA . PHE A 1 86 ? 7.549 2.885 -7.326 1.00 93.31 86 PHE A CA 1
ATOM 663 C C . PHE A 1 86 ? 8.139 1.920 -6.289 1.00 93.31 86 PHE A C 1
ATOM 665 O O . PHE A 1 86 ? 7.399 1.259 -5.564 1.00 93.31 86 PHE A O 1
ATOM 672 N N . VAL A 1 87 ? 9.467 1.845 -6.177 1.00 92.38 87 VAL A N 1
ATO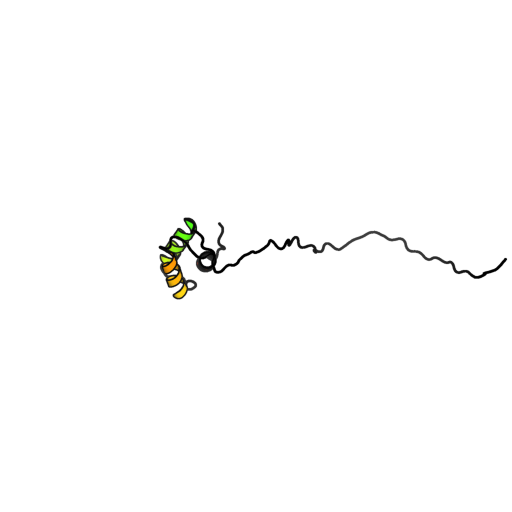M 673 C CA . VAL A 1 87 ? 10.113 1.044 -5.114 1.00 92.38 87 VAL A CA 1
ATOM 674 C C . VAL A 1 87 ? 9.620 1.478 -3.725 1.00 92.38 87 VAL A C 1
ATOM 676 O O . VAL A 1 87 ? 9.359 0.638 -2.868 1.00 92.38 87 VAL A O 1
ATOM 679 N N . LEU A 1 88 ? 9.389 2.780 -3.526 1.00 91.69 88 LEU A N 1
ATOM 680 C CA . LEU A 1 88 ? 8.790 3.306 -2.294 1.00 91.69 88 LEU A CA 1
ATOM 681 C C . LEU A 1 88 ? 7.357 2.812 -2.074 1.00 91.69 88 LEU A C 1
ATOM 683 O O . LEU A 1 88 ? 6.995 2.483 -0.948 1.00 91.69 88 LEU A O 1
ATOM 687 N N . ASP A 1 89 ? 6.555 2.721 -3.138 1.00 94.38 89 ASP A N 1
ATOM 688 C CA . ASP A 1 89 ? 5.197 2.182 -3.047 1.00 94.38 89 ASP A CA 1
ATOM 689 C C . ASP A 1 89 ? 5.236 0.702 -2.636 1.00 94.38 89 ASP A C 1
ATOM 691 O O . ASP A 1 89 ? 4.474 0.278 -1.770 1.00 94.38 89 ASP A O 1
ATOM 695 N N . GLN A 1 90 ? 6.148 -0.076 -3.232 1.00 94.62 90 GLN A N 1
ATOM 696 C CA . GLN A 1 90 ? 6.353 -1.490 -2.909 1.00 94.62 90 GLN A CA 1
ATOM 697 C C . GLN A 1 90 ? 6.716 -1.675 -1.434 1.00 94.62 90 GLN A C 1
ATOM 699 O O . GLN A 1 90 ? 6.071 -2.446 -0.724 1.00 94.62 90 GLN A O 1
ATOM 704 N N . ARG A 1 91 ? 7.696 -0.906 -0.956 1.00 94.12 91 ARG A N 1
ATOM 705 C CA . ARG A 1 91 ? 8.101 -0.909 0.448 1.00 94.12 91 ARG A CA 1
ATOM 706 C C . ARG A 1 91 ? 6.938 -0.550 1.373 1.00 94.12 91 ARG A C 1
ATOM 708 O O . ARG A 1 91 ? 6.726 -1.224 2.375 1.00 94.12 91 ARG A O 1
ATOM 715 N N . MET A 1 92 ? 6.152 0.466 1.023 1.00 95.06 92 MET A N 1
ATOM 716 C CA . MET A 1 92 ? 5.010 0.881 1.836 1.00 95.06 92 MET A CA 1
ATOM 717 C C . MET A 1 92 ? 3.919 -0.197 1.893 1.00 95.06 92 MET A C 1
ATOM 719 O O . MET A 1 92 ? 3.315 -0.400 2.942 1.00 95.06 92 MET A O 1
ATOM 723 N N . VAL A 1 93 ? 3.694 -0.953 0.811 1.00 95.94 93 VAL A N 1
ATOM 724 C CA . VAL A 1 93 ? 2.8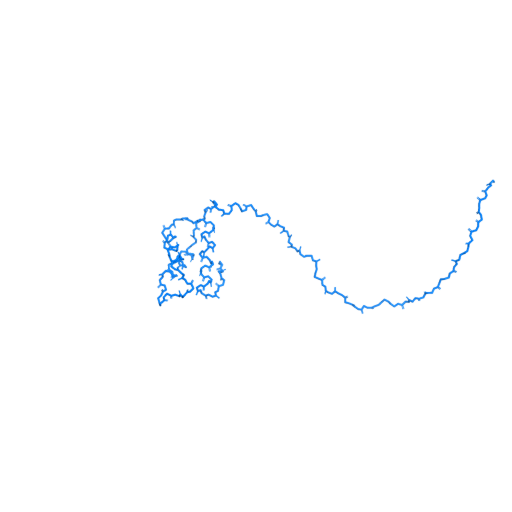02 -2.127 0.839 1.00 95.94 93 VAL A CA 1
ATOM 725 C C . VAL A 1 93 ? 3.297 -3.175 1.837 1.00 95.94 93 VAL A C 1
ATOM 727 O O . VAL A 1 93 ? 2.485 -3.710 2.594 1.00 95.94 93 VAL A O 1
ATOM 730 N N . HIS A 1 94 ? 4.602 -3.461 1.867 1.00 95.94 94 HIS A N 1
ATOM 731 C CA . HIS A 1 94 ? 5.183 -4.418 2.818 1.00 95.94 94 HIS A CA 1
ATOM 732 C C . HIS A 1 94 ? 5.054 -3.938 4.266 1.00 95.94 94 HIS A C 1
ATOM 734 O O . HIS A 1 94 ? 4.706 -4.729 5.142 1.00 95.94 94 HIS A O 1
ATOM 740 N N . GLU A 1 95 ? 5.278 -2.646 4.512 1.00 95.06 95 GLU A N 1
ATOM 741 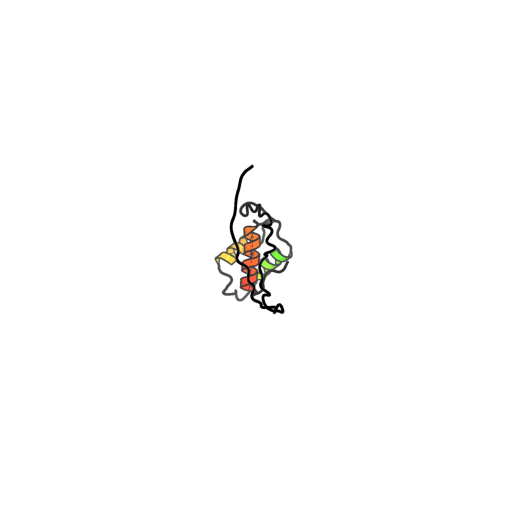C CA . GLU A 1 95 ? 5.128 -2.030 5.835 1.00 95.06 95 GLU A CA 1
ATOM 742 C C . GLU A 1 95 ? 3.670 -2.103 6.320 1.00 95.06 95 GLU A C 1
ATOM 744 O O . GLU A 1 95 ? 3.410 -2.621 7.407 1.00 95.06 95 GLU A O 1
ATOM 749 N N . ILE A 1 96 ? 2.699 -1.703 5.487 1.00 95.38 96 ILE A N 1
ATOM 750 C CA . ILE A 1 96 ? 1.269 -1.790 5.830 1.00 95.38 96 ILE A CA 1
ATOM 751 C C . ILE A 1 96 ? 0.859 -3.249 6.072 1.00 95.38 96 ILE A C 1
ATOM 753 O O . ILE A 1 96 ? 0.134 -3.542 7.024 1.00 95.38 96 ILE A O 1
ATOM 757 N N . TRP A 1 97 ? 1.335 -4.184 5.244 1.00 95.00 97 TRP A N 1
ATOM 758 C CA . TRP A 1 97 ? 1.068 -5.607 5.443 1.00 95.00 97 TRP A CA 1
ATOM 759 C C . TRP A 1 97 ? 1.564 -6.087 6.806 1.00 95.00 97 TRP A C 1
ATOM 761 O O . TRP A 1 97 ? 0.834 -6.797 7.506 1.00 95.00 97 TRP A O 1
ATOM 771 N N . ALA A 1 98 ? 2.773 -5.683 7.197 1.00 94.69 98 ALA A N 1
ATOM 772 C CA . ALA A 1 98 ? 3.347 -6.059 8.476 1.00 94.69 98 ALA A CA 1
ATOM 773 C C . ALA A 1 98 ? 2.584 -5.460 9.660 1.00 94.69 98 ALA A C 1
ATOM 775 O O . ALA A 1 98 ? 2.322 -6.166 10.634 1.00 94.69 98 ALA A O 1
ATOM 776 N N . GLU A 1 99 ? 2.145 -4.205 9.561 1.00 93.88 99 GLU A N 1
ATOM 777 C CA . GLU A 1 99 ? 1.318 -3.564 10.590 1.00 93.88 99 GLU A CA 1
ATOM 778 C C . GLU A 1 99 ? -0.069 -4.205 10.732 1.00 93.88 99 GLU A C 1
ATOM 780 O O . GLU A 1 99 ? -0.620 -4.286 11.833 1.00 93.88 99 GLU A O 1
ATOM 785 N N . VAL A 1 100 ? -0.660 -4.656 9.625 1.00 93.12 100 VAL A N 1
ATOM 786 C CA . VAL A 1 100 ? -1.985 -5.287 9.619 1.00 93.12 100 VAL A CA 1
ATOM 787 C C . VAL A 1 100 ? -1.931 -6.720 10.144 1.00 93.12 100 VAL A C 1
ATOM 789 O O . VAL A 1 100 ? -2.802 -7.115 10.918 1.00 93.12 100 VAL A O 1
ATOM 792 N N . ASN A 1 101 ? -0.924 -7.495 9.739 1.00 90.75 101 ASN A N 1
ATOM 793 C CA . ASN A 1 101 ? -0.826 -8.920 10.064 1.00 90.75 101 ASN A CA 1
ATOM 794 C C . ASN A 1 101 ? 0.041 -9.207 11.300 1.00 90.75 101 ASN A C 1
ATOM 796 O O . ASN A 1 101 ? 0.047 -10.334 11.792 1.00 90.75 101 ASN A O 1
ATOM 800 N N . GLY A 1 102 ? 0.788 -8.219 11.801 1.00 90.94 102 GLY A N 1
ATOM 801 C CA . GLY A 1 102 ? 1.739 -8.392 12.902 1.00 90.94 102 GLY A CA 1
ATOM 802 C C . GLY A 1 102 ? 2.945 -9.266 12.541 1.00 90.94 102 GLY A C 1
ATOM 803 O O . GLY A 1 102 ? 3.592 -9.814 13.431 1.00 90.94 102 GLY A O 1
ATOM 804 N N . MET A 1 103 ? 3.228 -9.442 11.247 1.00 89.00 103 MET A N 1
ATOM 805 C CA . MET A 1 103 ? 4.300 -10.301 10.741 1.00 89.00 103 MET A CA 1
ATOM 806 C C . MET A 1 103 ? 5.100 -9.575 9.670 1.00 89.00 103 MET A C 1
ATOM 808 O O . MET A 1 103 ? 4.522 -8.999 8.755 1.00 89.00 103 MET A O 1
ATOM 812 N N . GLU A 1 104 ? 6.426 -9.658 9.749 1.00 89.56 104 GLU A N 1
ATOM 813 C CA . GLU A 1 104 ? 7.307 -9.114 8.715 1.00 89.56 104 GLU A CA 1
ATOM 814 C C . GLU A 1 104 ? 6.989 -9.721 7.340 1.00 89.56 104 GLU A C 1
ATOM 816 O O . GLU A 1 104 ? 6.659 -10.909 7.224 1.00 89.56 104 GLU A O 1
ATOM 821 N N . TRP A 1 105 ? 7.098 -8.898 6.295 1.00 90.44 105 TRP A N 1
ATOM 822 C CA . TRP A 1 105 ? 7.032 -9.384 4.927 1.00 90.44 105 TRP A CA 1
ATOM 823 C C . TRP A 1 105 ? 8.182 -10.363 4.680 1.00 90.44 105 TRP A C 1
ATOM 825 O O . TRP A 1 105 ? 9.353 -10.025 4.817 1.00 90.44 105 TRP A O 1
ATOM 835 N N . ARG A 1 106 ? 7.844 -11.595 4.315 1.00 83.19 106 ARG A N 1
ATOM 836 C CA . ARG A 1 106 ? 8.810 -12.599 3.858 1.00 83.19 106 ARG A CA 1
ATOM 837 C C . ARG A 1 106 ? 8.558 -12.788 2.384 1.00 83.19 106 ARG A C 1
ATOM 839 O O . ARG A 1 106 ? 7.415 -13.106 2.092 1.00 83.19 106 ARG A O 1
ATOM 846 N N . ASP A 1 107 ? 9.539 -12.616 1.508 1.00 69.44 107 ASP A N 1
ATOM 847 C CA . ASP A 1 107 ? 9.384 -12.906 0.072 1.00 69.44 107 ASP A CA 1
ATOM 848 C C . ASP A 1 107 ? 9.163 -14.398 -0.210 1.00 69.44 107 ASP A C 1
ATOM 850 O O . ASP A 1 107 ? 9.821 -15.239 0.447 1.00 69.44 107 ASP A O 1
#

pLDDT: mean 75.22, std 22.91, range [34.03, 96.31]

Nearest PDB structures (foldseek):
  5goe-assembly1_A  TM=4.087E-01  e=1.058E+00  Homo sapiens
  5gof-assembly1_A  TM=3.757E-01  e=2.963E+00  Homo sapiens

Radius of gyration: 32.69 Å; Cα contacts (8 Å, |Δi|>4): 62; chains: 1; bounding box: 108×27×53 Å